Protein AF-A0A381Y7X0-F1 (afdb_monomer_lite)

Radius of gyration: 28.57 Å; chains: 1; bounding box: 88×54×48 Å

Organism: NCBI:txid408172

Secondary structure (DSSP, 8-state):
-----------------------PPPB-TTSSB----------SS-SS--GGGTT-----HHHHHHHHHHHHHHHHHHTSPPPTTPPPPPP-

Foldseek 3Di:
DDDDDDDDDDDDPPPPPPPDPPDDFDADPVGHGDPPDDDDDDDLDDPDDDPVCPPPDDDDPVRVVVSVVVVVVVVVVVPPDDDPPDDDDDDD

pLDDT: mean 82.75, std 16.1, range [31.17, 98.0]

Structure (mmCIF, N/CA/C/O backbone):
data_AF-A0A381Y7X0-F1
#
_entry.id   AF-A0A381Y7X0-F1
#
loop_
_atom_site.group_PDB
_atom_site.id
_atom_site.type_symbol
_atom_site.label_atom_id
_atom_site.label_alt_id
_atom_site.label_comp_id
_atom_site.label_asym_id
_atom_site.label_entity_id
_atom_site.label_seq_id
_atom_site.pdbx_PDB_ins_code
_atom_site.Cartn_x
_atom_site.Cartn_y
_atom_site.Cartn_z
_atom_site.occupancy
_atom_site.B_iso_or_equiv
_atom_site.auth_seq_id
_atom_site.auth_comp_id
_atom_site.auth_asym_id
_atom_site.auth_atom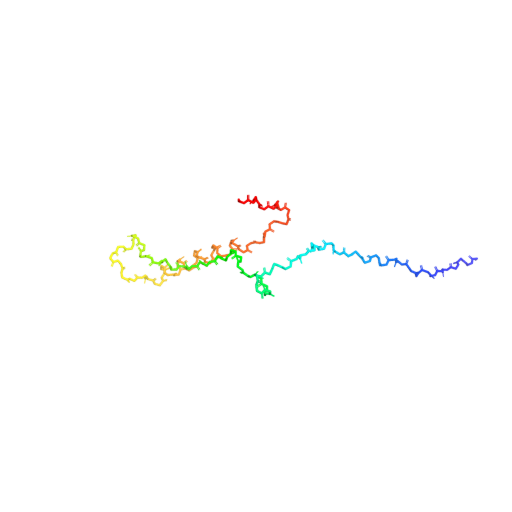_id
_atom_site.pdbx_PDB_model_num
ATOM 1 N N . MET A 1 1 ? 63.634 -43.995 1.435 1.00 36.25 1 MET A N 1
ATOM 2 C CA . MET A 1 1 ? 63.494 -43.779 -0.021 1.00 36.25 1 MET A CA 1
ATOM 3 C C . MET A 1 1 ? 62.325 -42.830 -0.198 1.00 36.25 1 MET A C 1
ATOM 5 O O . MET A 1 1 ? 61.196 -43.204 0.082 1.00 36.25 1 MET A O 1
ATOM 9 N N . ASN A 1 2 ? 62.638 -41.565 -0.470 1.00 31.17 2 ASN A N 1
ATOM 10 C CA . ASN A 1 2 ? 61.764 -40.421 -0.227 1.00 31.17 2 ASN A CA 1
ATOM 11 C C . ASN A 1 2 ? 60.945 -40.137 -1.489 1.00 31.17 2 ASN A C 1
ATOM 13 O O . ASN A 1 2 ? 61.515 -39.728 -2.501 1.00 31.17 2 ASN A O 1
ATOM 17 N N . ILE A 1 3 ? 59.630 -40.355 -1.438 1.00 49.06 3 ILE A N 1
ATOM 18 C CA . ILE A 1 3 ? 58.728 -39.986 -2.534 1.00 49.06 3 ILE A CA 1
ATOM 19 C C . ILE A 1 3 ? 58.284 -38.541 -2.299 1.00 49.06 3 ILE A C 1
ATOM 21 O O . ILE A 1 3 ? 57.755 -38.191 -1.246 1.00 49.06 3 ILE A O 1
ATOM 25 N N . LYS A 1 4 ? 58.623 -37.692 -3.269 1.00 45.84 4 LYS A N 1
ATOM 26 C CA . LYS A 1 4 ? 58.502 -36.235 -3.234 1.00 45.84 4 LYS A CA 1
ATOM 27 C C . LYS A 1 4 ? 57.029 -35.819 -3.296 1.00 45.84 4 LYS A C 1
ATOM 29 O O . LYS A 1 4 ? 56.302 -36.257 -4.180 1.00 45.84 4 LYS A O 1
ATOM 34 N N . ILE A 1 5 ? 56.623 -34.938 -2.383 1.00 53.62 5 ILE A N 1
ATOM 35 C CA . ILE A 1 5 ? 55.366 -34.188 -2.459 1.00 53.62 5 ILE A CA 1
ATOM 36 C C . ILE A 1 5 ? 55.545 -33.133 -3.556 1.00 53.62 5 ILE A C 1
ATOM 38 O O . ILE A 1 5 ? 56.300 -32.177 -3.379 1.00 53.62 5 ILE A O 1
ATOM 42 N N . THR A 1 6 ? 54.890 -33.324 -4.699 1.00 49.31 6 THR A N 1
ATOM 43 C CA . THR A 1 6 ? 54.824 -32.326 -5.771 1.00 49.31 6 THR A CA 1
ATOM 44 C C . THR A 1 6 ? 53.474 -31.620 -5.705 1.00 49.31 6 THR A C 1
ATOM 46 O O . THR A 1 6 ? 52.431 -32.214 -5.960 1.00 49.31 6 THR A O 1
ATOM 49 N N . LEU A 1 7 ? 53.525 -30.341 -5.339 1.00 44.94 7 LEU A N 1
ATOM 50 C CA . LEU A 1 7 ? 52.434 -29.375 -5.395 1.00 44.94 7 LEU A CA 1
ATOM 51 C C . LEU A 1 7 ? 52.209 -28.941 -6.859 1.00 44.94 7 LEU A C 1
ATOM 53 O O . LEU A 1 7 ? 53.132 -28.444 -7.499 1.00 44.94 7 LEU A O 1
ATOM 57 N N . LEU A 1 8 ? 50.989 -29.105 -7.366 1.00 49.41 8 LEU A N 1
ATOM 58 C CA . LEU A 1 8 ? 50.450 -28.528 -8.610 1.00 49.41 8 LEU A CA 1
ATOM 59 C C . LEU A 1 8 ? 48.951 -28.320 -8.317 1.00 49.41 8 LEU A C 1
ATOM 61 O O . LEU A 1 8 ? 48.196 -29.282 -8.283 1.00 49.41 8 LEU A O 1
ATOM 65 N N . LEU A 1 9 ? 48.517 -27.196 -7.735 1.00 52.50 9 LEU A N 1
ATOM 66 C CA . LEU A 1 9 ? 48.298 -25.884 -8.362 1.00 52.50 9 LEU A CA 1
ATOM 67 C C . LEU A 1 9 ? 47.450 -26.009 -9.639 1.00 52.50 9 LEU A C 1
ATOM 69 O O . LEU A 1 9 ? 47.980 -26.233 -10.721 1.00 52.50 9 LEU A O 1
ATOM 73 N N . GLY A 1 10 ? 46.127 -25.869 -9.482 1.00 53.03 10 GLY A N 1
ATOM 74 C CA . GLY A 1 10 ? 45.191 -25.733 -10.602 1.00 53.03 10 GLY A CA 1
ATOM 75 C C . GLY A 1 10 ? 43.858 -26.463 -10.436 1.00 53.03 10 GLY A C 1
ATOM 76 O O . GLY A 1 10 ? 43.529 -27.307 -11.259 1.00 53.03 10 GLY A O 1
ATOM 77 N N . LEU A 1 11 ? 43.058 -26.132 -9.416 1.00 59.19 11 LEU A N 1
ATOM 78 C CA . LEU A 1 11 ? 41.607 -26.326 -9.534 1.00 59.19 11 LEU A CA 1
ATOM 79 C C . LEU A 1 11 ? 41.126 -25.306 -10.579 1.00 59.19 11 LEU A C 1
ATOM 81 O O . LEU A 1 11 ? 41.314 -24.109 -10.342 1.00 59.19 11 LEU A O 1
ATOM 85 N N . PRO A 1 12 ? 40.560 -25.715 -11.731 1.00 61.03 12 PRO A N 1
ATOM 86 C CA . PRO A 1 12 ? 39.951 -24.755 -12.629 1.00 61.03 12 PRO A CA 1
ATOM 87 C C . PRO A 1 12 ? 38.774 -24.150 -11.872 1.00 61.03 12 PRO A C 1
ATOM 89 O O . PRO A 1 12 ? 37.796 -24.827 -11.556 1.00 61.03 12 PRO A O 1
ATOM 92 N N . PHE A 1 13 ? 38.900 -22.870 -11.537 1.00 64.12 13 PHE A N 1
ATOM 93 C CA . PHE A 1 13 ? 37.795 -22.058 -11.064 1.00 64.12 13 PHE A CA 1
ATOM 94 C C . PHE A 1 13 ? 36.849 -21.904 -12.260 1.00 64.12 13 PHE A C 1
ATOM 96 O O . PHE A 1 13 ? 36.930 -20.938 -13.017 1.00 64.12 13 PHE A O 1
ATOM 103 N N . PHE A 1 14 ? 36.015 -22.916 -12.512 1.00 64.19 14 PHE A N 1
ATOM 104 C CA . PHE A 1 14 ? 34.893 -22.779 -13.425 1.00 64.19 14 PHE A CA 1
ATOM 105 C C . PHE A 1 14 ? 33.975 -21.742 -12.792 1.00 64.19 14 PHE A C 1
ATOM 107 O O . PHE A 1 14 ? 33.205 -22.037 -11.881 1.00 64.19 14 PHE A O 1
ATOM 114 N N . ALA A 1 15 ? 34.117 -20.496 -13.239 1.00 68.50 15 ALA A N 1
ATOM 115 C CA . ALA A 1 15 ? 33.159 -19.454 -12.953 1.00 68.50 15 ALA A CA 1
ATOM 116 C C . ALA A 1 15 ? 31.836 -19.899 -13.581 1.00 68.50 15 ALA A C 1
ATOM 118 O O . ALA A 1 15 ? 31.628 -19.755 -14.786 1.00 68.50 15 ALA A O 1
ATOM 119 N N . PHE A 1 16 ? 30.967 -20.499 -12.770 1.00 67.19 16 PHE A N 1
ATOM 120 C CA . PHE A 1 16 ? 29.592 -20.763 -13.148 1.00 67.19 16 PHE A CA 1
ATOM 121 C C . PHE A 1 16 ? 28.951 -19.390 -13.355 1.00 67.19 16 PHE A C 1
ATOM 123 O O . PHE A 1 16 ? 28.635 -18.678 -12.401 1.00 67.19 16 PHE A O 1
ATOM 130 N N . LYS A 1 17 ? 28.861 -18.948 -14.612 1.00 66.12 17 LYS A N 1
ATOM 131 C CA . LYS A 1 17 ? 28.055 -17.783 -14.959 1.00 66.12 17 LYS A CA 1
ATOM 132 C C . LYS A 1 17 ? 26.624 -18.170 -14.617 1.00 66.12 17 LYS A C 1
ATOM 134 O O . LYS A 1 17 ? 26.058 -19.044 -15.266 1.00 66.12 17 LYS A O 1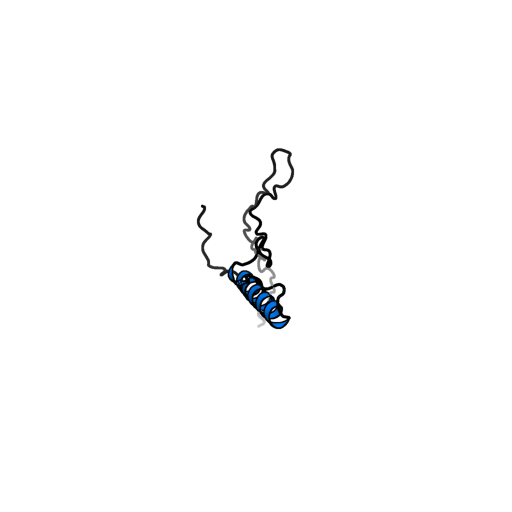
ATOM 139 N N . ALA A 1 18 ? 26.074 -17.563 -13.569 1.00 67.62 18 ALA A N 1
ATOM 140 C CA . ALA A 1 18 ? 24.648 -17.633 -13.313 1.00 67.62 18 ALA A CA 1
ATOM 141 C C . ALA A 1 18 ? 23.939 -17.200 -14.603 1.00 67.62 18 ALA A C 1
ATOM 143 O O . ALA A 1 18 ? 24.142 -16.077 -15.071 1.00 67.62 18 ALA A O 1
ATOM 144 N N . ALA A 1 19 ? 23.186 -18.117 -15.210 1.00 66.31 19 ALA A N 1
ATOM 145 C CA . ALA A 1 19 ? 22.342 -17.825 -16.355 1.00 66.31 19 ALA A CA 1
ATOM 146 C C . ALA A 1 19 ? 21.141 -17.021 -15.845 1.00 66.31 19 ALA A C 1
ATOM 148 O O . ALA A 1 19 ? 20.075 -17.564 -15.564 1.00 66.31 19 ALA A O 1
ATOM 149 N N . GLY A 1 20 ? 21.355 -15.723 -15.630 1.00 66.19 20 GLY A N 1
ATOM 150 C CA . GLY A 1 20 ? 20.258 -14.776 -15.511 1.00 66.19 20 GLY A CA 1
ATOM 151 C C . GLY A 1 20 ? 19.515 -14.721 -16.841 1.00 66.19 20 GLY A C 1
ATOM 152 O O . GLY A 1 20 ? 20.125 -14.877 -17.898 1.00 66.19 20 GLY A O 1
ATOM 153 N N . GLN A 1 21 ? 18.200 -14.531 -16.788 1.00 73.50 21 GLN A N 1
ATOM 154 C CA . GLN A 1 21 ? 17.428 -14.237 -17.991 1.00 73.50 21 GLN A CA 1
ATOM 155 C C . GLN A 1 21 ? 18.009 -12.977 -18.646 1.00 73.50 21 GLN A C 1
ATOM 157 O O . GLN A 1 21 ? 18.269 -11.993 -17.946 1.00 73.50 21 GLN A O 1
ATOM 162 N N . ASP A 1 22 ? 18.196 -13.000 -19.968 1.00 79.94 22 ASP A N 1
ATOM 163 C CA . ASP A 1 22 ? 18.545 -11.809 -20.747 1.00 79.94 22 ASP A CA 1
ATOM 164 C C . ASP A 1 22 ? 17.340 -10.857 -20.740 1.00 79.94 22 ASP A C 1
ATOM 166 O O . ASP A 1 22 ? 16.495 -10.857 -21.636 1.00 79.94 22 ASP A O 1
ATOM 170 N N . TYR A 1 23 ? 17.216 -10.077 -19.666 1.00 81.50 23 TYR A N 1
ATOM 171 C CA . TYR A 1 23 ? 16.128 -9.127 -19.495 1.00 81.50 23 TYR A CA 1
ATOM 172 C C . TYR A 1 23 ? 16.324 -7.942 -20.439 1.00 81.50 23 TYR A C 1
ATOM 174 O O . TYR A 1 23 ? 17.248 -7.140 -20.281 1.00 81.50 23 TYR A O 1
ATOM 182 N N . GLN A 1 24 ? 15.427 -7.815 -21.414 1.00 87.12 24 GLN A N 1
ATOM 183 C CA . GLN A 1 24 ? 15.343 -6.632 -22.257 1.00 87.12 24 GLN A CA 1
ATOM 184 C C . GLN A 1 24 ? 14.447 -5.595 -21.583 1.00 87.12 24 GLN A C 1
ATOM 186 O O . GLN A 1 24 ? 13.274 -5.852 -21.318 1.00 87.12 24 GLN A O 1
ATOM 191 N N . VAL A 1 25 ? 15.003 -4.414 -21.311 1.00 88.19 25 VAL A N 1
ATOM 192 C CA . VAL A 1 25 ? 14.243 -3.302 -20.730 1.00 88.19 25 VAL A CA 1
ATOM 193 C C . VAL A 1 25 ? 13.188 -2.843 -21.745 1.00 88.19 25 VAL A C 1
ATOM 195 O O . VAL A 1 25 ? 13.561 -2.484 -22.864 1.00 88.19 25 VAL A O 1
ATOM 198 N N . PRO A 1 26 ? 11.889 -2.823 -21.398 1.00 91.06 26 PRO A N 1
ATOM 199 C CA . PRO A 1 26 ? 10.873 -2.267 -22.279 1.00 91.06 26 PRO A CA 1
ATOM 200 C C . PRO A 1 26 ? 11.035 -0.745 -22.360 1.00 91.06 26 PRO A C 1
ATOM 202 O O . PRO A 1 26 ? 11.260 -0.081 -21.347 1.00 91.06 26 PRO A O 1
ATOM 205 N N . TYR A 1 27 ? 10.889 -0.180 -23.557 1.00 94.44 27 TYR A N 1
ATOM 206 C CA . TYR A 1 27 ? 10.927 1.264 -23.798 1.00 94.44 27 TYR A CA 1
ATOM 207 C C . TYR A 1 27 ? 9.572 1.760 -24.305 1.00 94.44 27 TYR A C 1
ATOM 209 O O . TYR A 1 27 ? 8.809 1.027 -24.932 1.00 94.44 27 TYR A O 1
ATOM 217 N N . THR A 1 28 ? 9.270 3.018 -24.011 1.00 94.50 28 THR A N 1
ATOM 218 C CA . THR A 1 28 ? 8.156 3.760 -24.610 1.00 94.50 28 THR A CA 1
ATOM 219 C C . THR A 1 28 ? 8.480 4.127 -26.062 1.00 94.50 28 THR A C 1
ATOM 221 O O . THR A 1 28 ? 9.640 4.106 -26.477 1.00 94.50 28 THR A O 1
ATOM 224 N N . GLU A 1 29 ? 7.471 4.525 -26.839 1.00 95.25 29 GLU A N 1
ATOM 225 C CA . GLU A 1 29 ? 7.643 4.943 -28.243 1.00 95.25 29 GLU A CA 1
ATOM 226 C C . GLU A 1 29 ? 8.547 6.196 -28.408 1.00 95.25 29 GLU A C 1
ATOM 228 O O . GLU A 1 29 ? 9.041 6.464 -29.499 1.00 95.25 29 GLU A O 1
ATOM 233 N N . TRP A 1 30 ? 8.822 6.933 -27.323 1.00 95.75 30 TRP A N 1
ATOM 234 C CA . TRP A 1 30 ? 9.709 8.111 -27.266 1.00 95.75 30 TRP A CA 1
ATOM 235 C C . TRP A 1 30 ? 11.092 7.795 -26.662 1.00 95.75 30 TRP A C 1
ATOM 237 O O . TRP A 1 30 ? 11.875 8.703 -26.390 1.00 95.75 30 TRP A O 1
ATOM 247 N N . GLY A 1 31 ? 11.426 6.512 -26.482 1.00 95.19 31 GLY A N 1
ATOM 248 C CA . GLY A 1 31 ? 12.792 6.062 -26.188 1.00 95.19 31 GLY A CA 1
ATOM 249 C C . GLY A 1 31 ? 13.214 6.108 -24.717 1.00 95.19 31 GLY A C 1
ATOM 250 O O . GLY A 1 31 ? 14.402 5.984 -24.427 1.00 95.19 31 GLY A O 1
ATOM 251 N N . VAL A 1 32 ? 12.275 6.247 -23.775 1.00 96.44 32 VAL A N 1
ATOM 252 C CA . VAL A 1 32 ? 12.554 6.155 -22.324 1.00 96.44 32 VAL A CA 1
ATOM 253 C C . VAL A 1 32 ? 12.069 4.823 -21.737 1.00 96.44 32 VAL A C 1
ATOM 255 O O . VAL A 1 32 ? 11.102 4.274 -22.273 1.00 96.44 32 VAL A O 1
ATOM 258 N N . PRO A 1 33 ? 12.695 4.285 -20.667 1.00 94.56 33 PRO A N 1
ATOM 259 C CA . PRO A 1 33 ? 12.241 3.053 -20.020 1.00 94.56 33 PRO A CA 1
ATOM 260 C C . PRO A 1 33 ? 10.755 3.099 -19.647 1.00 94.56 33 PRO A C 1
ATOM 262 O O . PRO A 1 33 ? 10.266 4.101 -19.123 1.00 94.56 33 PRO A O 1
ATOM 265 N N . ASN A 1 34 ? 10.037 2.014 -19.928 1.00 92.94 34 ASN A N 1
ATOM 266 C CA . ASN A 1 34 ? 8.609 1.914 -19.674 1.00 92.94 34 ASN A CA 1
ATOM 267 C C . ASN A 1 34 ? 8.339 1.361 -18.265 1.00 92.94 34 ASN A C 1
ATOM 269 O O . ASN A 1 34 ? 8.629 0.202 -17.978 1.00 92.94 34 ASN A O 1
ATOM 273 N N . PHE A 1 35 ? 7.740 2.191 -17.408 1.00 91.44 35 PHE A N 1
ATOM 274 C CA . PHE A 1 35 ? 7.318 1.833 -16.048 1.00 91.44 35 PHE A CA 1
ATOM 275 C C . PHE A 1 35 ? 5.793 1.678 -15.900 1.00 91.44 35 PHE A C 1
ATOM 277 O O . PHE A 1 35 ? 5.276 1.663 -14.783 1.00 91.44 35 PHE A O 1
ATOM 284 N N . GLN A 1 36 ? 5.048 1.557 -17.003 1.00 88.88 36 GLN A N 1
ATOM 285 C CA . GLN A 1 36 ? 3.584 1.400 -17.022 1.00 88.88 36 GLN A CA 1
ATOM 286 C C . GLN A 1 36 ? 3.115 -0.019 -16.638 1.00 88.88 36 GLN A C 1
ATOM 288 O O . GLN A 1 36 ? 2.166 -0.550 -17.209 1.00 88.88 36 GLN A O 1
ATOM 293 N N . SER A 1 37 ? 3.782 -0.651 -15.674 1.00 82.94 37 SER A N 1
ATOM 294 C CA . SER A 1 37 ? 3.386 -1.945 -15.115 1.00 82.94 37 SER A CA 1
ATOM 295 C C . SER A 1 37 ? 2.096 -1.839 -14.286 1.00 82.94 37 SER A C 1
ATOM 297 O O . SER A 1 37 ? 1.588 -0.751 -14.013 1.00 82.94 37 SER A O 1
ATOM 299 N N . VAL A 1 38 ? 1.568 -2.982 -13.841 1.00 83.50 38 VAL A N 1
ATOM 300 C CA . VAL A 1 38 ? 0.440 -3.018 -12.901 1.00 83.50 38 VAL A CA 1
ATOM 301 C C . VAL A 1 38 ? 0.946 -2.693 -11.496 1.00 83.50 38 VAL A C 1
ATOM 303 O O . VAL A 1 38 ? 1.630 -3.499 -10.869 1.00 83.50 38 VAL A O 1
ATOM 306 N N . TRP A 1 39 ? 0.592 -1.511 -10.997 1.00 84.25 39 TRP A N 1
ATOM 307 C CA . TRP A 1 39 ? 0.885 -1.080 -9.631 1.00 84.25 39 TRP A CA 1
ATOM 308 C C . TRP A 1 39 ? -0.364 -1.231 -8.760 1.00 84.25 39 TRP A C 1
ATOM 310 O O . TRP A 1 39 ? -1.444 -0.762 -9.119 1.00 84.25 39 TRP A O 1
ATOM 320 N N . LYS A 1 40 ? -0.224 -1.866 -7.595 1.00 81.19 40 LYS A N 1
ATOM 321 C CA . LYS A 1 40 ? -1.297 -1.973 -6.599 1.00 81.19 40 LYS A CA 1
ATOM 322 C C . LYS A 1 40 ? -1.211 -0.761 -5.666 1.00 81.19 40 LYS A C 1
ATOM 324 O O . LYS A 1 40 ? -0.222 -0.604 -4.958 1.00 81.19 40 LYS A O 1
ATOM 329 N N . HIS A 1 41 ? -2.237 0.087 -5.648 1.00 80.94 41 HIS A N 1
ATOM 330 C CA . HIS A 1 41 ? -2.400 1.128 -4.629 1.00 80.94 41 HIS A CA 1
ATOM 331 C C . HIS A 1 41 ? -3.520 0.712 -3.674 1.00 80.94 41 HIS A C 1
ATOM 333 O O . HIS A 1 41 ? -4.684 0.670 -4.070 1.00 80.94 41 HIS A O 1
ATOM 339 N N . THR A 1 42 ? -3.178 0.380 -2.429 1.00 79.62 42 THR A N 1
ATOM 340 C CA . THR A 1 42 ? -4.158 0.017 -1.397 1.00 79.62 42 THR A CA 1
ATOM 341 C C . THR A 1 42 ? -4.208 1.088 -0.320 1.00 79.62 42 THR A C 1
ATOM 343 O O . THR A 1 42 ? -3.214 1.325 0.361 1.00 79.62 42 THR A O 1
ATOM 346 N N . SER A 1 43 ? -5.370 1.712 -0.142 1.00 85.44 43 SER A N 1
ATOM 347 C CA . SER A 1 43 ? -5.656 2.553 1.020 1.00 85.44 43 SER A CA 1
ATOM 348 C C . SER A 1 43 ? -6.410 1.728 2.058 1.00 85.44 43 SER A C 1
ATOM 350 O O . SER A 1 43 ? -7.356 1.023 1.708 1.00 85.44 43 SER A O 1
ATOM 352 N N . ILE A 1 44 ? -6.023 1.858 3.329 1.00 87.38 44 ILE A N 1
ATOM 353 C CA . ILE A 1 44 ? -6.769 1.308 4.474 1.00 87.38 44 ILE A CA 1
ATOM 354 C C . ILE A 1 44 ? -8.146 1.980 4.583 1.00 87.38 44 ILE A C 1
ATOM 356 O O . ILE A 1 44 ? -9.137 1.361 4.965 1.00 87.38 44 ILE A O 1
ATOM 360 N N . MET A 1 45 ? -8.214 3.262 4.218 1.00 87.31 45 MET A N 1
ATOM 361 C CA . MET A 1 45 ? -9.443 4.039 4.259 1.00 87.31 45 MET A CA 1
ATOM 362 C C . MET A 1 45 ? -10.227 3.853 2.956 1.00 87.31 45 MET A C 1
ATOM 364 O O . MET A 1 45 ? -9.716 4.239 1.895 1.00 87.31 45 MET A O 1
ATOM 368 N N . PRO A 1 46 ? -11.454 3.302 3.007 1.00 87.56 46 PRO A N 1
ATOM 369 C CA . PRO A 1 46 ? -12.308 3.201 1.834 1.00 87.56 46 PRO A CA 1
ATOM 370 C C . PRO A 1 46 ? -12.743 4.595 1.366 1.00 87.56 46 PRO A C 1
ATOM 372 O O . PRO A 1 46 ? -12.894 5.518 2.166 1.00 87.56 46 PRO A O 1
ATOM 375 N N . PHE A 1 47 ? -12.990 4.735 0.062 1.00 90.25 47 PHE A N 1
ATOM 376 C CA . PHE A 1 47 ? -13.458 5.998 -0.525 1.00 90.25 47 PHE A CA 1
ATOM 377 C C . PHE A 1 47 ? -14.870 6.387 -0.073 1.00 90.25 47 PHE A C 1
ATOM 379 O O . PHE A 1 47 ? -15.213 7.566 -0.045 1.00 90.25 47 PHE A O 1
ATOM 386 N N . GLU A 1 48 ? -15.682 5.399 0.298 1.00 91.75 48 GLU A N 1
ATOM 387 C CA . GLU A 1 48 ? -17.041 5.589 0.790 1.00 91.75 48 GLU A CA 1
ATOM 388 C C . GLU A 1 48 ? -17.162 5.114 2.237 1.00 91.75 48 GLU A C 1
ATOM 390 O O . GLU A 1 48 ? -16.473 4.189 2.673 1.00 91.75 48 GLU A O 1
ATOM 395 N N . ARG A 1 49 ? -18.088 5.720 2.989 1.00 91.00 49 ARG A N 1
ATOM 396 C CA . ARG A 1 49 ? -18.367 5.303 4.366 1.00 91.00 49 ARG A CA 1
ATOM 397 C C . ARG A 1 49 ? -18.912 3.865 4.378 1.00 91.00 49 ARG A C 1
ATOM 399 O O . ARG A 1 49 ? -19.941 3.612 3.747 1.00 91.00 49 ARG A O 1
ATOM 406 N N . PRO A 1 50 ? -18.322 2.948 5.169 1.00 91.75 50 PRO A N 1
ATOM 407 C CA . PRO A 1 50 ? -18.887 1.619 5.360 1.00 91.75 50 PRO A CA 1
ATOM 408 C C . PRO A 1 50 ? -20.335 1.684 5.860 1.00 91.75 50 PRO A C 1
ATOM 410 O O . PRO A 1 50 ? -20.620 2.323 6.875 1.00 91.75 50 PRO A O 1
ATOM 413 N N . ARG A 1 51 ? -21.251 0.978 5.181 1.00 93.50 51 ARG A N 1
ATOM 414 C CA . ARG A 1 51 ? -22.689 0.974 5.521 1.00 93.50 51 ARG A CA 1
ATOM 415 C C . ARG A 1 51 ? -22.966 0.594 6.979 1.00 93.50 51 ARG A C 1
ATOM 417 O O . ARG A 1 51 ? -23.883 1.140 7.580 1.00 93.50 51 ARG A O 1
ATOM 424 N N . GLY A 1 52 ? -22.151 -0.294 7.553 1.00 92.25 52 GLY A N 1
ATOM 425 C CA . GLY A 1 52 ? -22.280 -0.738 8.945 1.00 92.25 52 GLY A CA 1
ATOM 426 C C . GLY A 1 52 ? -22.028 0.348 9.998 1.00 92.25 52 GLY A C 1
ATOM 427 O O . GLY A 1 52 ? -22.429 0.167 11.141 1.00 92.25 52 GLY A O 1
ATOM 428 N N . LEU A 1 53 ? -21.404 1.478 9.639 1.00 93.56 53 LEU A N 1
ATOM 429 C CA . LEU A 1 53 ? -21.188 2.584 10.579 1.00 93.56 53 LEU A CA 1
ATOM 430 C C . LEU A 1 53 ? -22.441 3.439 10.789 1.00 93.56 53 LEU A C 1
ATOM 432 O O . LEU A 1 53 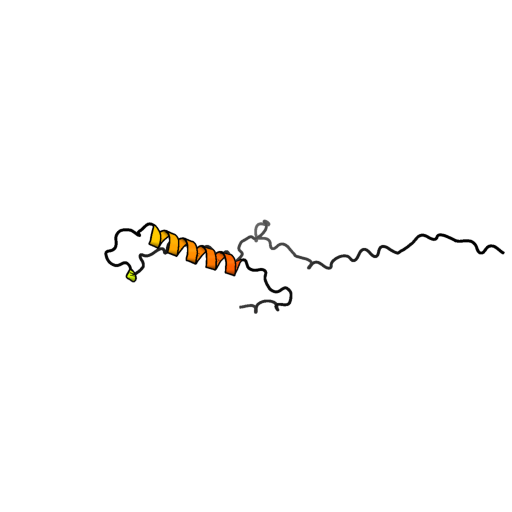? -22.566 4.057 11.842 1.00 93.56 53 LEU A O 1
ATOM 436 N N . GLY A 1 54 ? -23.364 3.489 9.823 1.00 93.94 54 GLY A N 1
ATOM 437 C CA . GLY A 1 54 ? -24.582 4.301 9.916 1.00 93.94 54 GLY A CA 1
ATOM 438 C C . GLY A 1 54 ? -24.311 5.746 10.361 1.00 93.94 54 GLY A C 1
ATOM 439 O O . GLY A 1 54 ? -23.543 6.470 9.727 1.00 93.94 54 GLY A O 1
ATOM 440 N N . GLU A 1 55 ? -24.928 6.140 11.477 1.00 95.62 55 GLU A N 1
ATOM 441 C CA . GLU A 1 55 ? -24.840 7.473 12.104 1.00 95.62 55 GLU A CA 1
ATOM 442 C C . GLU A 1 55 ? -23.556 7.690 12.938 1.00 95.62 55 GLU A C 1
ATOM 444 O O . GLU A 1 55 ? -23.325 8.776 13.478 1.00 95.62 55 GLU A O 1
ATOM 449 N N . LYS A 1 56 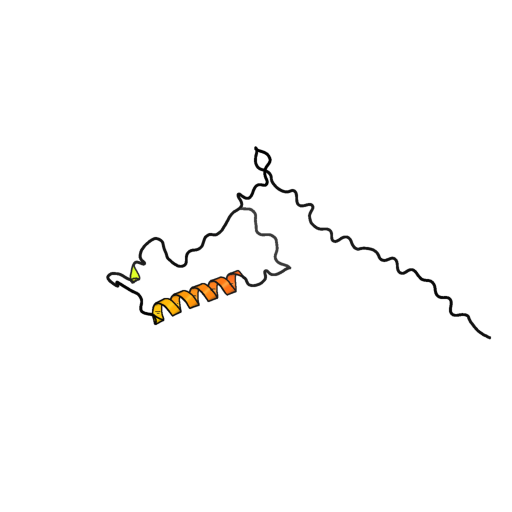? -22.709 6.666 13.093 1.00 95.69 56 LYS A N 1
ATOM 450 C CA . LYS A 1 56 ? -21.501 6.747 13.918 1.00 95.69 56 LYS A CA 1
ATOM 451 C C . LYS A 1 56 ? -20.522 7.777 13.356 1.00 95.69 56 LYS A C 1
ATOM 453 O O . LYS A 1 56 ? -20.080 7.693 12.211 1.00 95.69 56 LYS A O 1
ATOM 458 N N . ARG A 1 57 ? -20.159 8.750 14.197 1.00 93.56 57 ARG A N 1
ATOM 459 C CA . ARG A 1 57 ? -19.361 9.919 13.792 1.00 93.56 57 ARG A CA 1
ATOM 460 C C . ARG A 1 57 ? -17.852 9.691 13.835 1.00 93.56 57 ARG A C 1
ATOM 462 O O . ARG A 1 57 ? -17.140 10.298 13.044 1.00 93.56 57 ARG A O 1
ATOM 469 N N . PHE A 1 58 ? -17.376 8.852 14.750 1.00 94.38 58 PHE A N 1
ATOM 470 C CA . PHE A 1 58 ? -15.955 8.596 14.973 1.00 94.38 58 PHE A CA 1
ATOM 471 C C . PHE A 1 58 ? -15.742 7.170 15.478 1.00 94.38 58 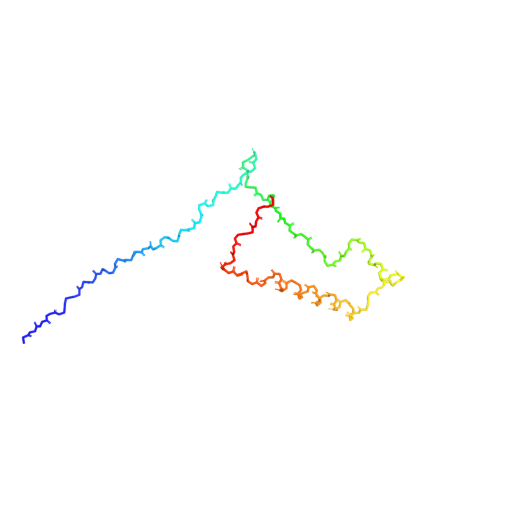PHE A C 1
ATOM 473 O O . PHE A 1 58 ? -16.628 6.590 16.111 1.00 94.38 58 PHE A O 1
ATOM 480 N N . TYR A 1 59 ? -14.571 6.621 15.174 1.00 94.00 59 TYR A N 1
ATOM 481 C CA . TYR A 1 59 ? -14.072 5.404 15.803 1.00 94.00 59 TYR A CA 1
ATOM 482 C C . TYR A 1 59 ? -13.580 5.711 17.217 1.00 94.00 59 TYR A C 1
ATOM 484 O O . TYR A 1 59 ? -13.151 6.835 17.494 1.00 94.00 59 TYR A O 1
ATOM 492 N N . THR A 1 60 ? -13.642 4.723 18.104 1.00 97.00 60 THR A N 1
ATOM 493 C CA . THR A 1 60 ? -12.852 4.755 19.337 1.00 97.00 60 THR A CA 1
ATOM 494 C C . THR A 1 60 ? -11.388 4.443 19.020 1.00 97.00 60 THR A C 1
ATOM 496 O O . THR A 1 60 ? -11.065 3.962 17.930 1.00 97.00 60 THR A O 1
ATOM 499 N N . GLU A 1 61 ? -10.493 4.719 19.967 1.00 97.81 61 GLU A N 1
ATOM 500 C CA . GLU A 1 61 ? -9.074 4.368 19.831 1.00 97.81 61 GLU A CA 1
ATOM 501 C C . GLU A 1 61 ? -8.922 2.856 19.599 1.00 97.81 61 GLU A C 1
ATOM 503 O O . GLU A 1 61 ? -8.204 2.435 18.699 1.00 97.81 61 GLU A O 1
ATOM 508 N N . GLU A 1 62 ? -9.649 2.032 20.355 1.00 98.00 62 GLU A N 1
ATOM 509 C CA . GLU A 1 62 ? -9.585 0.572 20.262 1.00 98.00 62 GLU A CA 1
ATOM 510 C C . GLU A 1 62 ? -10.002 0.068 18.877 1.00 98.00 62 GLU A C 1
ATOM 512 O O . GLU A 1 62 ? -9.330 -0.778 18.294 1.00 98.00 62 GLU A O 1
ATOM 517 N N . GLU A 1 63 ? -11.066 0.631 18.307 1.00 95.31 63 GLU A N 1
ATOM 518 C CA . GLU A 1 63 ? -11.540 0.251 16.975 1.00 95.31 63 GLU A CA 1
ATOM 519 C C . GLU A 1 63 ? -10.548 0.639 15.878 1.00 95.31 63 GLU A C 1
ATOM 521 O O . GLU A 1 63 ? -10.323 -0.133 14.946 1.00 95.31 63 GLU A O 1
ATOM 526 N N . ALA A 1 64 ? -9.931 1.819 15.993 1.00 94.25 64 ALA A N 1
ATOM 527 C CA . ALA A 1 64 ? -8.875 2.234 15.079 1.00 94.25 64 ALA A CA 1
ATOM 528 C C . ALA A 1 64 ? -7.670 1.283 15.169 1.00 94.25 64 ALA A C 1
ATOM 530 O O . ALA A 1 64 ? -7.165 0.836 14.140 1.00 94.25 64 ALA A O 1
ATOM 531 N N . ARG A 1 65 ? -7.267 0.894 16.387 1.00 96.94 65 ARG A N 1
ATOM 532 C CA . ARG A 1 65 ? -6.187 -0.080 16.615 1.00 96.94 65 ARG A CA 1
ATOM 533 C C . ARG A 1 65 ? -6.494 -1.447 16.028 1.00 96.94 65 ARG A C 1
ATOM 535 O O . ARG A 1 65 ? -5.588 -2.098 15.512 1.00 96.94 65 ARG A O 1
ATOM 542 N N . ASP A 1 66 ? -7.738 -1.898 16.114 1.00 96.19 66 ASP A N 1
ATOM 543 C CA . ASP A 1 66 ? -8.136 -3.183 15.547 1.00 96.19 66 ASP A CA 1
ATOM 544 C C . ASP A 1 66 ? -8.117 -3.155 14.011 1.00 96.19 66 ASP A C 1
ATOM 546 O O . ASP A 1 66 ? -7.646 -4.116 13.401 1.00 96.19 66 ASP A O 1
ATOM 550 N N . ILE A 1 67 ? -8.527 -2.044 13.382 1.0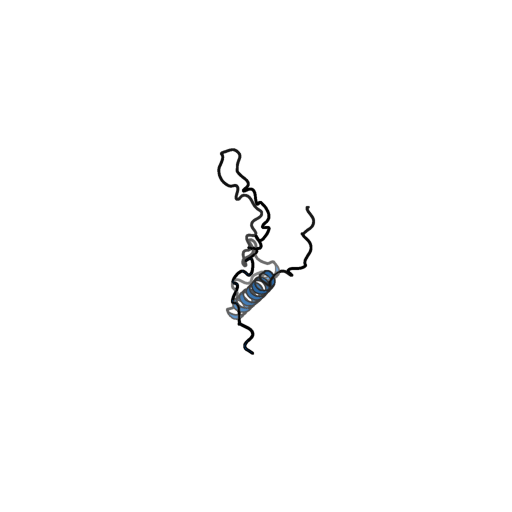0 93.56 67 ILE A N 1
ATOM 551 C CA . ILE A 1 67 ? -8.391 -1.842 11.928 1.00 93.56 67 ILE A CA 1
ATOM 552 C C . ILE A 1 67 ? -6.911 -1.844 11.517 1.00 93.56 67 ILE A C 1
ATOM 554 O O . ILE A 1 67 ? -6.530 -2.574 10.604 1.00 93.56 67 ILE A O 1
ATOM 558 N N . GLU A 1 68 ? -6.067 -1.068 12.205 1.00 94.19 68 GLU A N 1
ATOM 559 C CA . GLU A 1 68 ? -4.624 -1.010 11.935 1.00 94.19 68 GLU A CA 1
ATOM 560 C C . GLU A 1 68 ? -3.968 -2.390 12.064 1.00 94.19 68 GLU A C 1
ATOM 562 O O . GLU A 1 68 ? -3.196 -2.798 11.197 1.00 94.19 68 GLU A O 1
ATOM 567 N N . ARG A 1 69 ? -4.305 -3.141 13.121 1.00 96.56 69 ARG A N 1
ATOM 568 C CA . ARG A 1 69 ? -3.770 -4.488 13.351 1.00 96.56 69 ARG A CA 1
ATOM 569 C C . ARG A 1 69 ? -4.188 -5.454 12.246 1.00 96.56 69 ARG A C 1
ATOM 571 O O . ARG A 1 69 ? -3.358 -6.238 11.794 1.00 96.56 69 ARG A O 1
ATOM 578 N N . ALA A 1 70 ? -5.448 -5.403 11.817 1.00 95.00 70 ALA A N 1
ATOM 579 C CA . ALA A 1 70 ? -5.945 -6.251 10.739 1.00 95.00 70 ALA A CA 1
ATOM 580 C C . ALA A 1 70 ? -5.228 -5.955 9.411 1.00 95.00 70 ALA A C 1
ATOM 582 O O . ALA A 1 70 ? -4.825 -6.882 8.711 1.00 95.00 70 ALA A O 1
ATOM 583 N N . GLU A 1 71 ? -5.010 -4.682 9.078 1.00 94.00 71 GLU A N 1
ATOM 584 C CA . GLU A 1 71 ? -4.281 -4.310 7.860 1.00 94.00 71 GLU A CA 1
ATOM 585 C C . GLU A 1 71 ? -2.797 -4.672 7.930 1.00 94.00 71 GLU A C 1
ATOM 587 O O . GLU A 1 71 ? -2.254 -5.170 6.945 1.00 94.00 71 GLU A O 1
ATOM 592 N N . GLN A 1 72 ? -2.157 -4.523 9.093 1.00 94.62 72 GLN A N 1
ATOM 593 C CA . GLN A 1 72 ? -0.777 -4.970 9.276 1.00 94.62 72 GLN A CA 1
ATOM 594 C C . GLN A 1 72 ? -0.645 -6.482 9.053 1.00 94.62 72 GLN A C 1
ATOM 596 O O . GLN A 1 72 ? 0.234 -6.910 8.317 1.00 94.62 72 GLN A O 1
ATOM 601 N N . GLN A 1 73 ? -1.557 -7.290 9.601 1.00 96.44 73 GLN A N 1
ATOM 602 C CA . GLN A 1 73 ? -1.554 -8.745 9.391 1.00 96.44 73 GLN A CA 1
ATOM 603 C C . GLN A 1 73 ? -1.700 -9.126 7.914 1.00 96.44 73 GLN A C 1
ATOM 605 O O . GLN A 1 73 ? -1.048 -10.057 7.446 1.00 96.44 73 GLN A O 1
ATOM 610 N N . ARG A 1 74 ? -2.548 -8.406 7.169 1.00 92.19 74 ARG A N 1
ATOM 611 C CA . ARG A 1 74 ? -2.687 -8.600 5.719 1.00 92.19 74 ARG A CA 1
ATOM 612 C C . ARG A 1 74 ? -1.401 -8.238 4.984 1.00 92.19 74 ARG A C 1
ATOM 614 O O . ARG A 1 74 ? -1.002 -8.967 4.084 1.00 92.19 74 ARG A O 1
ATOM 621 N N . PHE A 1 75 ? -0.761 -7.136 5.368 1.00 91.00 75 PHE A N 1
ATOM 622 C CA . PHE A 1 75 ? 0.502 -6.706 4.780 1.00 91.00 75 PHE A CA 1
ATOM 623 C C . PHE A 1 75 ? 1.635 -7.698 5.061 1.00 91.00 75 PHE A C 1
ATOM 625 O O . PHE A 1 75 ? 2.405 -8.010 4.158 1.00 91.00 75 PHE A O 1
ATOM 632 N N . ASP A 1 76 ? 1.719 -8.228 6.279 1.00 94.56 76 ASP A N 1
ATOM 633 C CA . ASP A 1 76 ? 2.717 -9.232 6.649 1.00 94.56 76 ASP A CA 1
ATOM 634 C C . ASP A 1 76 ? 2.524 -10.512 5.820 1.00 94.56 76 ASP A C 1
ATOM 636 O O . ASP A 1 76 ? 3.479 -11.007 5.229 1.00 94.56 76 ASP A O 1
ATOM 640 N N . ALA A 1 77 ? 1.279 -10.982 5.676 1.00 92.81 77 ALA A N 1
ATOM 641 C CA . ALA A 1 77 ? 0.953 -12.142 4.847 1.00 92.81 77 ALA A CA 1
ATOM 642 C C . ALA A 1 77 ? 1.255 -11.926 3.350 1.00 92.81 77 ALA A C 1
ATOM 644 O O . ALA A 1 77 ? 1.766 -12.833 2.697 1.00 92.81 77 ALA A O 1
ATOM 645 N N . ASP A 1 78 ? 0.972 -10.734 2.807 1.00 88.69 78 ASP A N 1
ATOM 646 C CA . ASP A 1 78 ? 1.289 -10.373 1.414 1.00 88.69 78 ASP A CA 1
ATOM 647 C C . ASP A 1 78 ? 2.817 -10.318 1.161 1.00 88.69 78 ASP A C 1
ATOM 649 O O . ASP A 1 78 ? 3.247 -10.461 0.014 1.00 88.69 78 ASP A O 1
ATOM 653 N N . ASN A 1 79 ? 3.636 -10.115 2.204 1.00 90.94 79 ASN A N 1
ATOM 654 C CA . ASN A 1 79 ? 5.102 -10.041 2.124 1.00 90.94 79 ASN A CA 1
ATOM 655 C C . ASN A 1 79 ? 5.822 -11.343 2.490 1.00 90.94 79 ASN A C 1
ATOM 657 O O . ASN A 1 79 ? 7.058 -11.373 2.481 1.00 90.94 79 ASN A O 1
ATOM 661 N N . GLU A 1 80 ? 5.088 -12.408 2.812 1.00 94.06 80 GLU A N 1
ATOM 662 C CA . GLU A 1 80 ? 5.704 -13.714 3.013 1.00 94.06 80 GLU A CA 1
ATOM 663 C C . GLU A 1 80 ? 6.482 -14.120 1.751 1.00 94.06 80 GLU A C 1
ATOM 665 O O . GLU A 1 80 ? 6.000 -13.915 0.626 1.00 94.06 80 GLU A O 1
ATOM 670 N N . PRO A 1 81 ? 7.701 -14.674 1.899 1.00 93.12 81 PRO A N 1
ATOM 671 C CA . PRO A 1 81 ? 8.487 -15.105 0.760 1.00 93.12 81 PRO A CA 1
ATOM 672 C C . PRO A 1 81 ? 7.679 -16.043 -0.129 1.00 93.12 81 PRO A C 1
ATOM 674 O O . PRO A 1 81 ? 7.106 -17.035 0.324 1.00 93.12 81 PRO A O 1
ATOM 677 N N . LEU A 1 82 ? 7.659 -15.732 -1.422 1.00 86.94 82 LEU A N 1
ATOM 678 C CA . LEU A 1 82 ? 7.074 -16.630 -2.401 1.00 86.94 82 LEU A CA 1
ATOM 679 C C . LEU A 1 82 ? 7.853 -17.946 -2.408 1.00 86.94 82 LEU A C 1
ATOM 681 O O . LEU A 1 82 ? 9.083 -17.948 -2.342 1.00 86.94 82 LEU A O 1
ATOM 685 N N . ASP A 1 83 ? 7.123 -19.051 -2.538 1.00 90.88 83 ASP A N 1
ATOM 686 C CA . ASP A 1 83 ? 7.726 -20.359 -2.767 1.00 90.88 83 ASP A CA 1
ATOM 687 C C . ASP A 1 83 ? 8.608 -20.306 -4.026 1.00 90.88 83 ASP A C 1
ATOM 689 O O . ASP A 1 83 ? 8.157 -19.900 -5.104 1.00 90.88 83 ASP A O 1
ATOM 693 N N . ALA A 1 84 ? 9.875 -20.688 -3.863 1.00 90.00 84 ALA A N 1
ATOM 694 C CA . ALA A 1 84 ? 10.874 -20.678 -4.922 1.00 90.00 84 ALA A CA 1
ATOM 695 C C . ALA A 1 84 ? 10.550 -21.688 -6.033 1.00 90.00 84 ALA A C 1
ATOM 697 O O . ALA A 1 84 ? 10.924 -21.456 -7.183 1.00 90.00 84 ALA A O 1
ATOM 698 N N . ASP A 1 85 ? 9.823 -22.758 -5.702 1.00 92.31 85 ASP A N 1
ATOM 699 C CA . ASP A 1 85 ? 9.452 -23.823 -6.634 1.00 92.31 85 ASP A CA 1
ATOM 700 C C . ASP A 1 85 ? 8.071 -23.592 -7.279 1.00 92.31 85 ASP A C 1
ATOM 702 O O . ASP A 1 85 ? 7.585 -24.432 -8.046 1.00 92.31 85 ASP A O 1
ATOM 706 N N . ARG A 1 86 ? 7.415 -22.448 -7.015 1.00 88.44 86 ARG A N 1
ATOM 707 C CA . ARG A 1 86 ? 6.098 -22.155 -7.597 1.00 88.44 86 ARG A CA 1
ATOM 708 C C . ARG A 1 86 ? 6.192 -21.968 -9.123 1.00 88.44 86 ARG A C 1
ATOM 710 O O . ARG A 1 86 ? 7.092 -21.270 -9.600 1.00 88.44 86 ARG A O 1
ATOM 717 N N . PRO A 1 87 ? 5.242 -22.505 -9.913 1.00 88.44 87 PRO A N 1
ATOM 718 C CA . PRO A 1 87 ? 5.205 -22.248 -11.348 1.00 88.44 87 PRO A CA 1
ATOM 719 C C . PRO A 1 87 ? 4.908 -20.770 -11.637 1.00 88.44 87 PRO A C 1
ATOM 721 O O . PRO A 1 87 ? 4.339 -20.049 -10.810 1.00 88.44 87 PRO A O 1
ATOM 724 N N . ALA A 1 88 ? 5.276 -20.317 -12.839 1.00 85.19 88 ALA A N 1
ATOM 725 C CA . ALA A 1 88 ? 4.903 -18.988 -13.305 1.00 85.19 88 ALA A CA 1
ATOM 726 C C . ALA A 1 88 ? 3.367 -18.830 -13.294 1.00 85.19 88 ALA A C 1
ATOM 728 O O . ALA A 1 88 ? 2.658 -19.787 -13.617 1.00 85.19 88 ALA A O 1
ATOM 729 N N . PRO A 1 89 ? 2.844 -17.647 -12.925 1.00 82.38 89 PRO A N 1
ATOM 730 C CA . PRO A 1 89 ? 1.413 -17.384 -13.007 1.00 82.38 89 PRO A CA 1
ATOM 731 C C . PRO A 1 89 ? 0.925 -17.516 -14.457 1.00 82.38 89 PRO A C 1
ATOM 733 O O . PRO A 1 89 ? 1.655 -17.176 -15.391 1.00 82.38 89 PRO A O 1
ATOM 736 N N . GLU A 1 90 ? -0.305 -18.002 -14.640 1.00 86.19 90 GLU A N 1
ATOM 737 C CA . GLU A 1 90 ? -0.931 -18.060 -15.963 1.00 86.19 90 GLU A CA 1
ATOM 738 C C . GLU A 1 90 ? -1.066 -16.646 -16.543 1.00 86.19 90 GLU A C 1
ATOM 740 O O . GLU A 1 90 ? -1.402 -15.693 -15.832 1.00 86.19 90 GLU A O 1
ATOM 745 N N . LEU A 1 91 ? -0.770 -16.505 -17.836 1.00 77.38 91 LEU A N 1
ATOM 746 C CA . LEU A 1 91 ? -1.009 -15.256 -18.550 1.00 77.38 91 LEU A CA 1
ATOM 747 C C . LEU A 1 91 ? -2.523 -15.093 -18.719 1.00 77.38 91 LEU A C 1
ATOM 749 O O . LEU A 1 91 ? -3.181 -16.005 -19.220 1.00 77.38 91 LEU A O 1
ATOM 753 N N . ALA A 1 92 ? -3.047 -13.955 -18.262 1.00 60.31 92 ALA A N 1
ATOM 754 C CA . ALA A 1 92 ? -4.447 -13.575 -18.440 1.00 60.31 92 ALA A CA 1
ATOM 755 C C . ALA A 1 92 ? -4.796 -13.312 -19.912 1.00 60.31 92 ALA A C 1
ATOM 757 O O . ALA A 1 92 ? -3.898 -12.860 -20.663 1.00 60.31 92 ALA A O 1
#

Sequence (92 aa):
MNIKITLLLGLPFFAFKAAGQDYQVPYTEWGVPNFQSVWKHTSIMPFERPRGLGEKRFYTEEEARDIERAEQQRFDADNEPLDADRPAPELA